Protein AF-A0A9W6NFJ5-F1 (afdb_monomer_lite)

Secondary structure (DSSP, 8-state):
----------------GGGGGGS-----TT------------------HHHHHHHHHHHHHHHH-SS-S-HHHHH-HHHHHHHHHHHHHHHHHHHHHH-HHHHHHHHHHHB---TTSHHHHHHHHHHHH-TTGGG--HHHHHHHHHHHHTTSB--HHHHHHHHHHHHT-

Radius of gyration: 20.84 Å; chains: 1; bounding box: 53×59×62 Å

Organism: NCBI:txid1806536

Sequence (169 aa):
MTHVVEPGAAIDRGKNLNELIHRGTMKDGRHADFRVKKMTAKTFIVSDMRELMVMQRVFREAKFCTVPDDDEISDSDIVAALFSRLMNALIEVEVEVMGESARADWQAWLTMDDPMRSEWSAVRLRAQRKKTWPVMSDMERNEYVRLLFAPFIMSQKEIDQFVGEVNGE

Structure (mmCIF, N/CA/C/O backbone):
data_AF-A0A9W6NFJ5-F1
#
_entry.id   AF-A0A9W6NFJ5-F1
#
loop_
_atom_site.group_PDB
_atom_site.id
_atom_site.type_symbol
_atom_site.label_atom_id
_atom_site.label_alt_id
_atom_site.label_comp_id
_atom_site.label_asym_id
_atom_site.label_entity_id
_atom_site.label_seq_id
_atom_site.pdbx_PDB_ins_code
_atom_site.Cartn_x
_atom_site.Cartn_y
_atom_site.Cartn_z
_atom_site.occupancy
_atom_site.B_iso_or_equiv
_atom_site.auth_seq_id
_atom_site.auth_comp_id
_atom_site.auth_asym_id
_atom_site.auth_atom_id
_atom_site.pdbx_PDB_model_num
ATOM 1 N N . MET A 1 1 ? -34.486 31.538 -41.194 1.00 42.44 1 MET A N 1
ATOM 2 C CA . MET A 1 1 ? -34.328 30.096 -41.463 1.00 42.44 1 MET A CA 1
ATOM 3 C C . MET A 1 1 ? -33.958 29.426 -40.159 1.00 42.44 1 MET A C 1
ATOM 5 O O . MET A 1 1 ? -32.827 29.518 -39.708 1.00 42.44 1 MET A O 1
ATOM 9 N N . THR A 1 2 ? -34.975 28.891 -39.505 1.00 30.94 2 THR A N 1
ATOM 10 C CA . THR A 1 2 ? -34.930 28.155 -38.246 1.00 30.94 2 THR A CA 1
ATOM 11 C C . THR A 1 2 ? -34.639 26.694 -38.567 1.00 30.94 2 THR A C 1
ATOM 13 O O . THR A 1 2 ? -35.408 26.078 -39.299 1.00 30.94 2 THR A O 1
ATOM 16 N N . HIS A 1 3 ? -33.566 26.139 -38.010 1.00 33.44 3 HIS A N 1
ATOM 17 C CA . HIS A 1 3 ? -33.431 24.695 -37.853 1.00 33.44 3 HIS A CA 1
ATOM 18 C C . HIS A 1 3 ? -33.377 24.375 -36.363 1.00 33.44 3 HIS A C 1
ATOM 20 O O . HIS A 1 3 ? -32.426 24.706 -35.663 1.00 33.44 3 HIS A O 1
ATOM 26 N N . VAL A 1 4 ? -34.470 23.767 -35.916 1.00 35.12 4 VAL A N 1
ATOM 27 C CA . VAL A 1 4 ? -34.611 23.009 -34.678 1.00 35.12 4 VAL A CA 1
ATOM 28 C C . VAL A 1 4 ? -34.227 21.568 -35.011 1.00 35.12 4 VAL A C 1
ATOM 30 O O . VAL A 1 4 ? -34.789 21.021 -35.959 1.00 35.12 4 VAL A O 1
ATOM 33 N N . VAL A 1 5 ? -33.315 20.964 -34.244 1.00 35.69 5 VAL A N 1
ATOM 34 C CA . VAL A 1 5 ? -33.245 19.509 -34.014 1.00 35.69 5 VAL A CA 1
ATOM 35 C C . VAL A 1 5 ? -32.830 19.279 -32.554 1.00 35.69 5 VAL A C 1
ATOM 37 O O . VAL A 1 5 ? -31.976 19.981 -32.019 1.00 35.69 5 VAL A O 1
ATOM 40 N N . GLU A 1 6 ? -33.532 18.338 -31.933 1.00 33.03 6 GLU A N 1
ATOM 41 C CA . GLU A 1 6 ? -33.663 18.001 -30.512 1.00 33.03 6 GLU A CA 1
ATOM 42 C C . GLU A 1 6 ? -32.461 17.283 -29.848 1.00 33.03 6 GLU A C 1
ATOM 44 O O . GLU A 1 6 ? -31.549 16.829 -30.541 1.00 33.03 6 GLU A O 1
ATOM 49 N N . PRO A 1 7 ? -32.462 17.154 -28.497 1.00 40.22 7 PRO A N 1
ATOM 50 C CA . PRO A 1 7 ? -31.389 16.551 -27.711 1.00 40.22 7 PRO A CA 1
ATOM 51 C C . PRO A 1 7 ? -31.578 15.036 -27.522 1.00 40.22 7 PRO A C 1
ATOM 53 O O . PRO A 1 7 ? -32.677 14.565 -27.239 1.00 40.22 7 PRO A O 1
ATOM 56 N N . GLY A 1 8 ? -30.488 14.266 -27.567 1.00 27.38 8 GLY A N 1
ATOM 57 C CA . GLY A 1 8 ? -30.529 12.860 -27.166 1.00 27.38 8 GLY A CA 1
ATOM 58 C C . GLY A 1 8 ? -29.205 12.121 -27.327 1.00 27.38 8 GLY A C 1
ATOM 59 O O . GLY A 1 8 ? -28.805 11.822 -28.443 1.00 27.38 8 GLY A O 1
ATOM 60 N N . ALA A 1 9 ? -28.555 11.800 -26.207 1.00 28.98 9 ALA A N 1
ATOM 61 C CA . ALA A 1 9 ? -28.104 10.443 -25.877 1.00 28.98 9 ALA A CA 1
ATOM 62 C C . ALA A 1 9 ? -27.419 10.457 -24.502 1.00 28.98 9 ALA A C 1
ATOM 64 O O . ALA A 1 9 ? -26.364 11.054 -24.298 1.00 28.98 9 ALA A O 1
ATOM 65 N N . ALA A 1 10 ? -28.073 9.802 -23.550 1.00 30.34 10 ALA A N 1
ATOM 66 C CA . ALA A 1 10 ? -27.570 9.512 -22.224 1.00 30.34 10 ALA A CA 1
ATOM 67 C C . ALA A 1 10 ? -26.609 8.306 -22.254 1.00 30.34 10 ALA A C 1
ATOM 69 O O . ALA A 1 10 ? -26.849 7.359 -22.990 1.00 30.34 10 ALA A O 1
ATOM 70 N N . ILE A 1 11 ? -25.589 8.366 -21.390 1.00 33.84 11 ILE A N 1
ATOM 71 C CA . ILE A 1 11 ? -24.985 7.281 -20.592 1.00 33.84 11 ILE A CA 1
ATOM 72 C C . ILE A 1 11 ? -24.639 5.967 -21.321 1.00 33.84 11 ILE A C 1
ATOM 74 O O . ILE A 1 11 ? -25.519 5.159 -21.591 1.00 33.84 11 ILE A O 1
ATOM 78 N N . ASP A 1 12 ? -23.341 5.649 -21.386 1.00 33.94 12 ASP A N 1
ATOM 79 C CA . ASP A 1 12 ? -22.886 4.256 -21.281 1.00 33.94 12 ASP A CA 1
ATOM 80 C C . ASP A 1 12 ? -21.984 4.089 -20.045 1.00 33.94 12 ASP A C 1
ATOM 82 O O . ASP A 1 12 ? -20.787 4.382 -20.036 1.00 33.94 12 ASP A O 1
ATOM 86 N N . ARG A 1 13 ? -22.631 3.697 -18.941 1.00 44.31 13 ARG A N 1
ATOM 87 C CA . ARG A 1 13 ? -22.005 3.076 -17.775 1.00 44.31 13 ARG A CA 1
ATOM 88 C C . ARG A 1 13 ? -22.001 1.581 -18.055 1.00 44.31 13 ARG A C 1
ATOM 90 O O . ARG A 1 13 ? -23.065 0.971 -18.017 1.00 44.31 13 ARG A O 1
ATOM 97 N N . GLY A 1 14 ? -20.826 0.977 -18.181 1.00 32.81 14 GLY A N 1
ATOM 98 C CA . GLY A 1 14 ? -20.752 -0.477 -18.097 1.00 32.81 14 GLY A CA 1
ATOM 99 C C . GLY A 1 14 ? -19.569 -1.105 -18.800 1.00 32.81 14 GLY A C 1
ATOM 100 O O . GLY A 1 14 ? -19.766 -1.940 -19.674 1.00 32.81 14 GLY A O 1
ATOM 101 N N . LYS A 1 15 ? -18.338 -0.823 -18.358 1.00 36.19 15 LYS A N 1
ATOM 102 C CA . LYS A 1 15 ? -17.301 -1.846 -18.535 1.00 36.19 15 LYS A CA 1
ATOM 103 C C . LYS A 1 15 ? -17.647 -2.997 -17.597 1.00 36.19 15 LYS A C 1
ATOM 105 O O . LYS A 1 15 ? -17.546 -2.889 -16.377 1.00 36.19 15 LYS A O 1
ATOM 110 N N . ASN A 1 16 ? -18.186 -4.049 -18.198 1.00 39.22 16 ASN A N 1
ATOM 111 C CA . ASN A 1 16 ? -18.594 -5.275 -17.542 1.00 39.22 16 ASN A CA 1
ATOM 112 C C . ASN A 1 16 ? -17.362 -5.934 -16.904 1.00 39.22 16 ASN A C 1
ATOM 114 O O . ASN A 1 16 ? -16.374 -6.204 -17.585 1.00 39.22 16 ASN A O 1
ATOM 118 N N . LEU A 1 17 ? -17.440 -6.214 -15.601 1.00 38.72 17 LEU A N 1
ATOM 119 C CA . LEU A 1 17 ? -16.397 -6.870 -14.801 1.00 38.72 17 LEU A CA 1
ATOM 120 C C . LEU A 1 17 ? -15.930 -8.212 -15.411 1.00 38.72 17 LEU A C 1
ATOM 122 O O . LEU A 1 17 ? -14.827 -8.670 -15.133 1.00 38.72 17 LEU A O 1
ATOM 126 N N . ASN A 1 18 ? -16.745 -8.820 -16.280 1.00 35.97 18 ASN A N 1
ATOM 127 C CA . ASN A 1 18 ? -16.423 -10.067 -16.972 1.00 35.97 18 ASN A CA 1
ATOM 128 C C . ASN A 1 18 ? -15.312 -9.937 -18.029 1.00 35.97 18 ASN A C 1
ATOM 130 O O . ASN A 1 18 ? -14.654 -10.934 -18.319 1.00 35.97 18 ASN A O 1
ATOM 134 N N . GLU A 1 19 ? -15.063 -8.749 -18.589 1.00 39.12 19 GLU A N 1
ATOM 135 C CA . GLU A 1 19 ? -14.015 -8.574 -19.610 1.00 39.12 19 GLU A CA 1
ATOM 136 C C . GLU A 1 19 ? -12.607 -8.433 -19.008 1.00 39.12 19 GLU A C 1
ATOM 138 O O . GLU A 1 19 ? -11.619 -8.716 -19.685 1.00 39.12 19 GLU A O 1
ATOM 143 N N . LEU A 1 20 ? -12.493 -8.083 -17.719 1.00 39.62 20 LEU A N 1
ATOM 144 C CA . LEU A 1 20 ? -11.196 -7.962 -17.040 1.00 39.62 20 LEU A CA 1
ATOM 145 C C . LEU A 1 20 ? -10.578 -9.318 -16.651 1.00 39.62 20 LEU A C 1
ATOM 147 O O . LEU A 1 20 ? -9.375 -9.405 -16.423 1.00 39.62 20 LEU A O 1
ATOM 151 N N . ILE A 1 21 ? -11.373 -10.392 -16.608 1.00 43.34 21 ILE A N 1
ATOM 152 C CA . ILE A 1 21 ? -10.956 -11.704 -16.077 1.00 43.34 21 ILE A CA 1
ATOM 153 C C . ILE A 1 21 ? -10.124 -12.519 -17.097 1.00 43.34 21 ILE A C 1
ATOM 155 O O . ILE A 1 21 ? -9.554 -13.552 -16.760 1.00 43.34 21 ILE A O 1
ATOM 159 N N . HIS A 1 22 ? -9.983 -12.071 -18.350 1.00 41.06 22 HIS A N 1
ATOM 160 C CA . HIS A 1 22 ? -9.363 -12.866 -19.427 1.00 41.06 22 HIS A CA 1
ATOM 161 C C . HIS A 1 22 ? -7.872 -12.593 -19.721 1.00 41.06 22 HIS A C 1
ATOM 163 O O . HIS A 1 22 ? -7.384 -12.968 -20.787 1.00 41.06 22 HIS A O 1
ATOM 169 N N . ARG A 1 23 ? -7.100 -11.997 -18.799 1.00 40.88 23 ARG A N 1
ATOM 170 C CA . ARG A 1 23 ? -5.651 -11.752 -19.006 1.00 40.88 23 ARG A CA 1
ATOM 171 C C . ARG A 1 23 ? -4.704 -12.412 -17.995 1.00 40.88 23 ARG A C 1
ATOM 173 O O . ARG A 1 23 ? -3.632 -11.889 -17.719 1.00 40.88 23 ARG A O 1
ATOM 180 N N . GLY A 1 24 ? -5.041 -13.615 -17.537 1.00 35.59 24 GLY A N 1
ATOM 181 C CA . GLY A 1 24 ? -4.108 -14.496 -16.830 1.00 35.59 24 GLY A CA 1
ATOM 182 C C . GLY A 1 24 ? -4.396 -15.957 -17.154 1.00 35.59 24 GLY A C 1
ATOM 183 O O . GLY A 1 24 ? -5.296 -16.562 -16.581 1.00 35.59 24 GLY A O 1
ATOM 184 N N . THR A 1 25 ? -3.680 -16.537 -18.117 1.00 39.59 25 THR A N 1
ATOM 185 C CA . THR A 1 25 ? -3.787 -17.967 -18.432 1.00 39.59 25 THR A CA 1
ATOM 186 C C . THR A 1 25 ? -3.185 -18.795 -17.296 1.00 39.59 25 THR A C 1
ATOM 188 O O . THR A 1 25 ? -1.965 -18.942 -17.220 1.00 39.59 25 THR A O 1
ATOM 191 N N . MET A 1 26 ? -4.052 -19.342 -16.441 1.00 48.34 26 MET A N 1
ATOM 192 C CA . MET A 1 26 ? -3.732 -20.342 -15.421 1.00 48.34 26 MET A CA 1
ATOM 193 C C . MET A 1 26 ? -3.109 -21.599 -16.052 1.00 48.34 26 MET A C 1
ATOM 195 O O . MET A 1 26 ? -3.670 -22.187 -16.977 1.00 48.34 26 MET A O 1
ATOM 199 N N . LYS A 1 27 ? -1.970 -22.046 -15.513 1.00 44.44 27 LYS A N 1
ATOM 200 C CA . LYS A 1 27 ? -1.392 -23.382 -15.744 1.00 44.44 27 LYS A CA 1
ATOM 201 C C . LYS A 1 27 ? -1.280 -24.157 -14.424 1.00 44.44 27 LYS A C 1
ATOM 203 O O . LYS A 1 27 ? -0.227 -24.701 -14.116 1.00 44.44 27 LYS A O 1
ATOM 208 N N . ASP A 1 28 ? -2.364 -24.229 -13.655 1.00 44.44 28 ASP A N 1
ATOM 209 C CA . ASP A 1 28 ? -2.500 -25.228 -12.587 1.00 44.44 28 ASP A CA 1
ATOM 210 C C . ASP A 1 28 ? -3.663 -26.172 -12.931 1.00 44.44 28 ASP A C 1
ATOM 212 O O . ASP A 1 28 ? -4.813 -25.756 -13.083 1.00 44.44 28 ASP A O 1
ATOM 216 N N . GLY A 1 29 ? -3.349 -27.464 -13.070 1.00 43.56 29 GLY A N 1
ATOM 217 C CA . GLY A 1 29 ? -4.296 -28.538 -13.381 1.00 43.56 29 GLY A CA 1
ATOM 218 C C . GLY A 1 29 ? -5.276 -28.874 -12.250 1.00 43.56 29 GLY A C 1
ATOM 219 O O . GLY A 1 29 ? -6.059 -29.810 -12.391 1.00 43.56 29 GLY A O 1
ATOM 220 N N . ARG A 1 30 ? -5.255 -28.132 -11.135 1.00 49.06 30 ARG A N 1
ATOM 221 C CA . ARG A 1 30 ? -6.218 -28.266 -10.029 1.00 49.06 30 ARG A CA 1
ATOM 222 C C . ARG A 1 30 ? -7.479 -27.407 -10.179 1.00 49.06 30 ARG A C 1
ATOM 224 O O . ARG A 1 30 ? -8.419 -27.596 -9.409 1.00 49.06 30 ARG A O 1
ATOM 231 N N . HIS A 1 31 ? -7.564 -26.532 -11.183 1.00 48.31 31 HIS A N 1
ATOM 232 C CA . HIS A 1 31 ? -8.777 -25.754 -11.467 1.00 48.31 31 HIS A CA 1
ATOM 233 C C . HIS A 1 31 ? -9.643 -26.419 -12.544 1.00 48.31 31 HIS A C 1
ATOM 235 O O . HIS A 1 31 ? -9.725 -25.978 -13.688 1.00 48.31 31 HIS A O 1
ATOM 241 N N . ALA A 1 32 ? -10.303 -27.510 -12.155 1.00 43.41 32 ALA A N 1
ATOM 242 C CA . ALA A 1 32 ? -11.360 -28.124 -12.948 1.00 43.41 32 ALA A CA 1
ATOM 243 C C . ALA A 1 32 ? -12.599 -27.206 -13.028 1.00 43.41 32 ALA A C 1
ATOM 245 O O . ALA A 1 32 ? -13.106 -26.746 -12.008 1.00 43.41 32 ALA A O 1
ATOM 246 N N . ASP A 1 33 ? -13.081 -26.992 -14.256 1.00 44.34 33 ASP A N 1
ATOM 247 C CA . ASP A 1 33 ? -14.434 -26.555 -14.637 1.00 44.34 33 ASP A CA 1
ATOM 248 C C . ASP A 1 33 ? -15.017 -25.370 -13.831 1.00 44.34 33 ASP A C 1
ATOM 250 O O . ASP A 1 33 ? -15.976 -25.509 -13.066 1.00 44.34 33 ASP A O 1
ATOM 254 N N . PHE A 1 34 ? -14.488 -24.159 -14.052 1.00 49.44 34 PHE A N 1
ATOM 255 C CA . PHE A 1 34 ? -15.183 -22.917 -13.688 1.00 49.44 34 PHE A CA 1
ATOM 256 C C . PHE A 1 34 ? -16.380 -22.692 -14.631 1.00 49.44 34 PHE A C 1
ATOM 258 O O . PHE A 1 34 ? -16.439 -21.739 -15.408 1.00 49.44 34 PHE A O 1
ATOM 265 N N . ARG A 1 35 ? -17.408 -23.543 -14.527 1.00 54.94 35 ARG A N 1
ATOM 266 C CA . ARG A 1 35 ? -18.772 -23.086 -14.810 1.00 54.94 35 ARG A CA 1
ATOM 267 C C . ARG A 1 35 ? -18.982 -21.873 -13.921 1.00 54.94 35 ARG A C 1
ATOM 269 O O . ARG A 1 35 ? -18.813 -21.991 -12.707 1.00 54.94 35 ARG A O 1
ATOM 276 N N . VAL A 1 36 ? -19.318 -20.723 -14.505 1.00 56.47 36 VAL A N 1
ATOM 277 C CA . VAL A 1 36 ? -19.651 -19.495 -13.770 1.00 56.47 36 VAL A CA 1
ATOM 278 C C . VAL A 1 36 ? -20.856 -19.799 -12.881 1.00 56.47 36 VAL A C 1
ATOM 280 O O . VAL A 1 36 ? -22.018 -19.673 -13.265 1.00 56.47 36 VAL A O 1
ATOM 283 N N . LYS A 1 37 ? -20.574 -20.314 -11.688 1.00 60.19 37 LYS A N 1
ATOM 284 C CA . LYS A 1 37 ? -21.557 -20.626 -10.668 1.00 60.19 37 LYS A CA 1
ATOM 285 C C . LYS A 1 37 ? -22.098 -19.275 -10.233 1.00 60.19 37 LYS A C 1
ATOM 287 O O . LYS A 1 37 ? -21.317 -18.393 -9.883 1.00 60.19 37 LYS A O 1
ATOM 292 N N . LYS A 1 38 ? -23.420 -19.094 -10.286 1.00 64.69 38 LYS A N 1
ATOM 293 C CA . LYS A 1 38 ? -24.079 -17.882 -9.786 1.00 64.69 38 LYS A CA 1
ATOM 294 C C . LYS A 1 38 ? -23.551 -17.607 -8.376 1.00 64.69 38 LYS A C 1
ATOM 296 O O . LYS A 1 38 ? -23.814 -18.389 -7.461 1.00 64.69 38 LYS A O 1
ATOM 301 N N . MET A 1 39 ? -22.763 -16.544 -8.230 1.00 72.62 39 MET A N 1
ATOM 302 C CA . MET A 1 39 ? -22.174 -16.164 -6.952 1.00 72.62 39 MET A CA 1
ATOM 303 C C . MET A 1 39 ? -23.319 -15.816 -6.006 1.00 72.62 39 MET A C 1
ATOM 305 O O . MET A 1 39 ? -24.034 -14.836 -6.199 1.00 72.62 39 MET A O 1
ATOM 309 N N . THR A 1 40 ? -23.545 -16.657 -5.002 1.00 77.19 40 THR A N 1
ATOM 310 C CA . THR A 1 40 ? -24.399 -16.289 -3.873 1.00 77.19 40 THR A CA 1
ATOM 311 C C . THR A 1 40 ? -23.615 -15.321 -3.007 1.00 77.19 40 THR A C 1
ATOM 313 O O . THR A 1 40 ? -22.444 -15.596 -2.739 1.00 77.19 40 THR A O 1
ATOM 316 N N . ALA A 1 41 ? -24.246 -14.251 -2.527 1.00 80.00 41 ALA A N 1
ATOM 317 C CA . ALA A 1 41 ? -23.627 -13.391 -1.527 1.00 80.00 41 ALA A CA 1
ATOM 318 C C . ALA A 1 41 ? -23.144 -14.248 -0.343 1.00 80.00 41 ALA A C 1
ATOM 320 O O . ALA A 1 41 ? -23.900 -15.055 0.206 1.00 80.00 41 ALA A O 1
ATOM 321 N N . LYS A 1 42 ? -21.859 -14.122 -0.011 1.00 86.31 42 LYS A N 1
ATOM 322 C CA . LYS A 1 42 ? -21.239 -14.719 1.171 1.00 86.31 42 LYS A CA 1
ATOM 323 C C . LYS A 1 42 ? -20.730 -13.582 2.040 1.00 86.31 42 LYS A C 1
ATOM 325 O O . LYS A 1 42 ? -20.181 -12.617 1.514 1.00 86.31 42 LYS A O 1
ATOM 330 N N . THR A 1 43 ? -20.910 -13.719 3.346 1.00 88.69 43 THR A N 1
ATOM 331 C CA . THR A 1 43 ? -20.488 -12.715 4.320 1.00 88.69 43 THR A CA 1
ATOM 332 C C . THR A 1 43 ? -19.356 -13.288 5.157 1.00 88.69 43 THR A C 1
ATOM 334 O O . THR A 1 43 ? -19.458 -14.408 5.653 1.00 88.69 43 THR A O 1
ATOM 337 N N . PHE A 1 44 ? -18.292 -12.509 5.304 1.00 89.25 44 PHE A N 1
ATOM 338 C CA . PHE A 1 44 ? -17.212 -12.739 6.254 1.00 89.25 44 PHE A CA 1
ATOM 339 C C . PHE A 1 44 ? -17.234 -11.572 7.244 1.00 89.25 44 PHE A C 1
ATOM 341 O O . PHE A 1 44 ? -17.254 -10.421 6.809 1.00 89.25 44 PHE A O 1
ATOM 348 N N . ILE A 1 45 ? -17.322 -11.866 8.542 1.00 91.75 45 ILE A N 1
ATOM 349 C CA . ILE A 1 45 ? -17.493 -10.866 9.603 1.00 91.75 45 ILE A CA 1
ATOM 350 C C . ILE A 1 45 ? -16.321 -10.989 10.569 1.00 91.75 45 ILE A C 1
ATOM 352 O O . ILE A 1 45 ? -16.037 -12.084 11.046 1.00 91.75 45 ILE A O 1
ATOM 356 N N . VAL A 1 46 ? -15.693 -9.853 10.860 1.00 92.25 46 VAL A N 1
ATOM 357 C CA . VAL A 1 46 ? -14.646 -9.690 11.871 1.00 92.25 46 VAL A CA 1
ATOM 358 C C . VAL A 1 46 ? -15.133 -8.617 12.831 1.00 92.25 46 VAL A C 1
ATOM 360 O O . VAL A 1 46 ? -15.454 -7.514 12.395 1.00 92.25 46 VAL A O 1
ATOM 363 N N . SER A 1 47 ? -15.245 -8.950 14.115 1.00 90.81 47 SER A N 1
ATO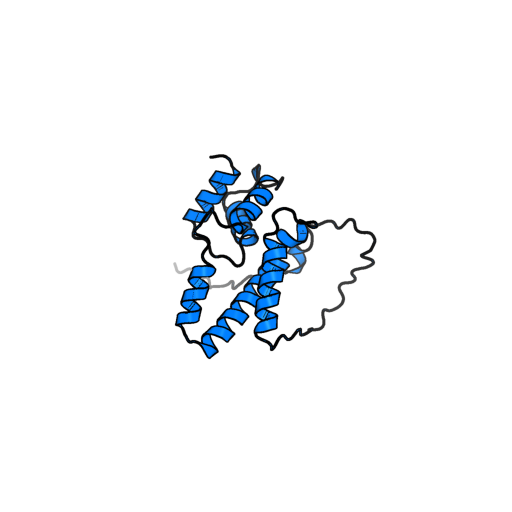M 364 C CA . SER A 1 47 ? -15.792 -8.049 15.141 1.00 90.81 47 SER A CA 1
ATOM 365 C C . SER A 1 47 ? -14.792 -7.681 16.237 1.00 90.81 47 SER A C 1
ATOM 367 O O . SER A 1 47 ? -15.109 -6.859 17.090 1.00 90.81 47 SER A O 1
ATOM 369 N N . ASP A 1 48 ? -13.608 -8.297 16.254 1.00 93.44 48 ASP A N 1
ATOM 370 C CA . ASP A 1 48 ? -12.557 -8.005 17.230 1.00 93.44 48 ASP A CA 1
ATOM 371 C C . ASP A 1 48 ? -11.495 -7.092 16.602 1.00 93.44 48 ASP A C 1
ATOM 373 O O . ASP A 1 48 ? -10.891 -7.419 15.578 1.00 93.44 48 ASP A O 1
ATOM 377 N N . MET A 1 49 ? -11.220 -5.958 17.248 1.00 93.00 49 MET A N 1
ATOM 378 C CA . MET A 1 49 ? -10.181 -5.017 16.822 1.00 93.00 49 MET A CA 1
ATOM 379 C C . MET A 1 49 ? -8.797 -5.679 16.720 1.00 93.00 49 MET A C 1
ATOM 381 O O . MET A 1 49 ? -8.004 -5.372 15.832 1.00 93.00 49 MET A O 1
ATOM 385 N N . ARG A 1 50 ? -8.497 -6.643 17.594 1.00 94.62 50 ARG A N 1
ATOM 386 C CA . ARG A 1 50 ? -7.230 -7.385 17.561 1.00 94.62 50 ARG A CA 1
ATOM 387 C C . ARG A 1 50 ? -7.122 -8.247 16.309 1.00 94.62 50 ARG A C 1
ATOM 389 O O . ARG A 1 50 ? -6.028 -8.369 15.765 1.00 94.62 50 ARG A O 1
ATOM 396 N N . GLU A 1 51 ? -8.233 -8.810 15.833 1.00 96.31 51 GLU A N 1
ATOM 397 C CA . GLU A 1 51 ? -8.258 -9.553 14.571 1.00 96.31 51 GLU A CA 1
ATOM 398 C C . GLU A 1 51 ? -7.989 -8.617 13.390 1.00 96.31 51 GLU A C 1
ATOM 400 O O . GLU A 1 51 ? -7.156 -8.949 12.549 1.00 96.31 51 GLU A O 1
ATOM 405 N N . LEU A 1 52 ? -8.581 -7.414 13.371 1.00 95.69 52 LEU A N 1
ATOM 406 C CA . LEU A 1 52 ? -8.289 -6.403 12.344 1.00 95.69 52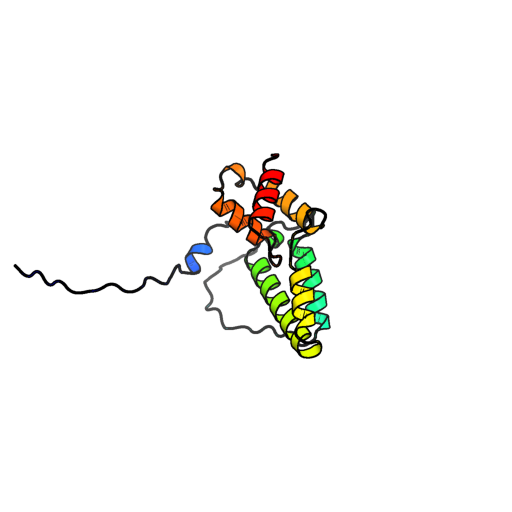 LEU A CA 1
ATOM 407 C C . LEU A 1 52 ? -6.801 -6.016 12.329 1.00 95.69 52 LEU A C 1
ATOM 409 O O . LEU A 1 52 ? -6.178 -6.001 11.266 1.00 95.69 52 LEU A O 1
ATOM 413 N N . MET A 1 53 ? -6.204 -5.787 13.502 1.00 96.06 53 MET A N 1
ATOM 414 C CA . MET A 1 53 ? -4.774 -5.477 13.636 1.00 96.06 53 MET A CA 1
ATOM 415 C C . MET A 1 53 ? -3.875 -6.630 13.169 1.00 96.06 53 MET A C 1
A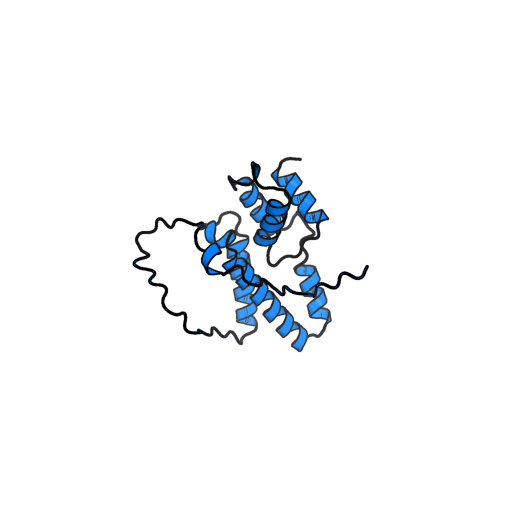TOM 417 O O . MET A 1 53 ? -2.856 -6.410 12.514 1.00 96.06 53 MET A O 1
ATOM 421 N N . VAL A 1 54 ? -4.233 -7.880 13.476 1.00 97.69 54 VAL A N 1
ATOM 422 C CA . VAL A 1 54 ? -3.489 -9.051 12.984 1.00 97.69 54 VAL A CA 1
ATOM 423 C C . VAL A 1 54 ? -3.627 -9.176 11.469 1.00 97.69 54 VAL A C 1
ATOM 425 O O . VAL A 1 54 ? -2.626 -9.385 10.783 1.00 97.69 54 VAL A O 1
ATOM 428 N N . MET A 1 55 ? -4.831 -8.993 10.928 1.00 97.69 55 MET A N 1
ATOM 429 C CA . MET A 1 55 ? -5.059 -9.012 9.486 1.00 97.69 55 MET A CA 1
ATOM 430 C C . MET A 1 55 ? -4.253 -7.921 8.778 1.00 97.69 55 MET A C 1
ATOM 432 O O . MET A 1 55 ? -3.692 -8.189 7.720 1.00 97.69 55 MET A O 1
ATOM 436 N N . GLN A 1 56 ? -4.116 -6.731 9.370 1.00 97.56 56 GLN A N 1
ATOM 437 C CA . GLN A 1 56 ? -3.318 -5.641 8.801 1.00 97.56 56 GLN A CA 1
ATOM 438 C C . GLN A 1 56 ? -1.867 -6.086 8.594 1.00 97.56 56 GLN A C 1
ATOM 440 O O . GLN A 1 56 ? -1.292 -5.853 7.529 1.00 97.56 56 GLN A O 1
ATOM 445 N N . ARG A 1 57 ? -1.300 -6.808 9.566 1.00 97.56 57 ARG A N 1
ATOM 446 C CA . ARG A 1 57 ? 0.056 -7.365 9.472 1.00 97.56 57 ARG A CA 1
ATOM 447 C C . ARG A 1 57 ? 0.151 -8.453 8.408 1.00 97.56 57 ARG A C 1
ATOM 449 O O . ARG A 1 57 ? 1.121 -8.465 7.658 1.00 97.56 57 ARG A O 1
ATOM 456 N N . VAL A 1 58 ? -0.853 -9.327 8.319 1.00 97.19 58 VAL A N 1
ATOM 457 C CA . VAL A 1 58 ? -0.916 -10.389 7.300 1.00 97.19 58 VAL A CA 1
ATOM 458 C C . VAL A 1 58 ? -0.961 -9.796 5.893 1.00 97.19 58 VAL A C 1
ATOM 460 O O . VAL A 1 58 ? -0.191 -10.214 5.035 1.00 97.19 58 VAL A O 1
ATOM 463 N N . PHE A 1 59 ? -1.810 -8.796 5.650 1.00 97.75 59 PHE A N 1
ATOM 464 C CA . PHE A 1 59 ? -1.876 -8.140 4.345 1.00 97.75 59 PHE A CA 1
ATOM 465 C C . PHE A 1 59 ? -0.599 -7.375 4.018 1.00 97.75 59 PHE A C 1
ATOM 467 O O . PHE A 1 59 ? -0.134 -7.439 2.881 1.00 97.75 59 PHE A O 1
ATOM 474 N N . ARG A 1 60 ? -0.011 -6.683 5.002 1.00 96.94 60 ARG A N 1
ATOM 475 C CA . ARG A 1 60 ? 1.267 -5.993 4.816 1.00 96.94 60 ARG A CA 1
ATOM 476 C C . ARG A 1 60 ? 2.367 -6.977 4.420 1.00 96.94 60 ARG A C 1
ATOM 478 O O . ARG A 1 60 ? 3.081 -6.699 3.465 1.00 96.94 60 ARG A O 1
ATOM 485 N N . GLU A 1 61 ? 2.459 -8.126 5.085 1.00 96.81 61 GLU A N 1
ATOM 486 C CA . GLU A 1 61 ? 3.419 -9.174 4.722 1.00 96.81 61 GLU A CA 1
ATOM 487 C C . GLU A 1 61 ? 3.146 -9.717 3.313 1.00 96.81 61 GLU A C 1
ATOM 489 O O . GLU A 1 61 ? 4.033 -9.716 2.468 1.00 96.81 61 GLU A O 1
ATOM 494 N N . ALA A 1 62 ? 1.898 -10.079 3.006 1.00 95.75 62 ALA A N 1
ATOM 495 C CA . ALA A 1 62 ? 1.522 -10.621 1.699 1.00 95.75 62 ALA A CA 1
ATOM 496 C C . ALA A 1 62 ? 1.838 -9.667 0.526 1.00 95.75 62 ALA A C 1
ATOM 498 O O . ALA A 1 62 ? 2.206 -10.102 -0.565 1.00 95.75 62 ALA A O 1
ATOM 499 N N . LYS A 1 63 ? 1.705 -8.355 0.743 1.00 95.44 63 LYS A N 1
ATOM 500 C CA . LYS A 1 63 ? 1.952 -7.311 -0.265 1.00 95.44 63 LYS A CA 1
ATOM 501 C C . LYS A 1 63 ? 3.416 -6.895 -0.379 1.00 95.44 63 LYS A C 1
ATOM 503 O O . LYS A 1 63 ? 3.927 -6.674 -1.482 1.00 95.44 63 LYS A O 1
ATOM 508 N N . PHE A 1 64 ? 4.078 -6.750 0.762 1.00 96.62 64 PHE A N 1
ATOM 509 C CA . PHE A 1 64 ? 5.369 -6.073 0.868 1.00 96.62 64 PHE A CA 1
ATOM 510 C C . PHE A 1 64 ? 6.507 -6.999 1.300 1.00 96.62 64 PHE A C 1
ATOM 512 O O . PHE A 1 64 ? 7.593 -6.517 1.616 1.00 96.62 64 PHE A O 1
ATOM 519 N N . CYS A 1 65 ? 6.303 -8.318 1.256 1.00 94.56 65 CYS A N 1
ATOM 520 C CA . CYS A 1 65 ? 7.406 -9.266 1.323 1.00 94.56 65 CYS A CA 1
ATOM 521 C C . CYS A 1 65 ? 8.377 -8.999 0.161 1.00 94.56 65 CYS A C 1
ATOM 523 O O . CYS A 1 65 ? 7.972 -8.907 -1.002 1.00 94.56 65 CYS A O 1
ATOM 525 N N . THR A 1 66 ? 9.663 -8.844 0.474 1.00 90.81 66 THR A N 1
ATOM 526 C CA . THR A 1 66 ? 10.725 -8.600 -0.516 1.00 90.81 66 THR A CA 1
ATOM 527 C C . THR A 1 66 ? 11.089 -9.858 -1.302 1.00 90.81 66 THR A C 1
ATOM 529 O O . THR A 1 66 ? 11.627 -9.765 -2.407 1.00 90.81 66 THR A O 1
ATOM 532 N N . VAL A 1 67 ? 10.791 -11.030 -0.737 1.00 89.00 67 VAL A N 1
ATOM 533 C CA . VAL A 1 67 ? 11.028 -12.347 -1.331 1.00 89.00 67 VAL A CA 1
ATOM 534 C C . VAL A 1 67 ? 9.745 -13.173 -1.189 1.00 89.00 67 VAL A C 1
ATOM 536 O O . VAL A 1 67 ? 9.694 -14.078 -0.360 1.00 89.00 67 VAL A O 1
ATOM 539 N N . PRO A 1 68 ? 8.674 -12.827 -1.927 1.00 87.88 68 PRO A N 1
ATOM 540 C CA . PRO A 1 68 ? 7.436 -13.584 -1.859 1.00 87.88 68 PRO A CA 1
ATOM 541 C C . PRO A 1 68 ? 7.627 -14.957 -2.513 1.00 87.88 68 PRO A C 1
ATOM 543 O O . PRO A 1 68 ? 8.273 -15.076 -3.556 1.00 87.88 68 PRO A O 1
ATOM 546 N N . ASP A 1 69 ? 7.019 -15.984 -1.926 1.00 89.62 69 ASP A N 1
ATOM 547 C CA . ASP A 1 69 ? 6.912 -17.300 -2.568 1.00 89.62 69 ASP A CA 1
ATOM 548 C C . ASP A 1 69 ? 5.937 -17.270 -3.760 1.00 89.62 69 ASP A C 1
ATOM 550 O O . ASP A 1 69 ? 6.049 -1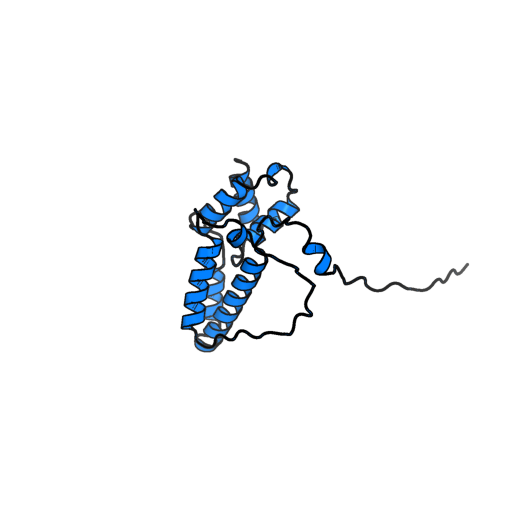8.076 -4.683 1.00 89.62 69 ASP A O 1
ATOM 554 N N . ASP A 1 70 ? 4.990 -16.325 -3.741 1.00 89.19 70 ASP A N 1
ATOM 555 C CA . ASP A 1 70 ? 3.973 -16.118 -4.769 1.00 89.19 70 ASP A CA 1
ATOM 556 C C . ASP A 1 70 ? 3.861 -14.625 -5.126 1.00 89.19 70 ASP A C 1
ATOM 558 O O . ASP A 1 70 ? 3.234 -13.832 -4.416 1.00 89.19 70 ASP A O 1
ATOM 562 N N . ASP A 1 71 ? 4.486 -14.239 -6.243 1.00 88.56 71 ASP A N 1
ATOM 563 C CA . ASP A 1 71 ? 4.434 -12.873 -6.774 1.00 88.56 71 ASP A CA 1
ATOM 564 C C . ASP A 1 71 ? 3.005 -12.449 -7.168 1.00 88.56 71 ASP A C 1
ATOM 566 O O . ASP A 1 71 ? 2.704 -11.253 -7.141 1.00 88.56 71 ASP A O 1
ATOM 570 N N . GLU A 1 72 ? 2.107 -13.391 -7.503 1.00 90.69 72 GLU A N 1
ATOM 571 C CA . GLU A 1 72 ? 0.733 -13.067 -7.908 1.00 90.69 72 GLU A CA 1
ATOM 572 C C . GLU A 1 72 ? -0.058 -12.459 -6.747 1.00 90.69 72 GLU A C 1
ATOM 574 O O . GLU A 1 72 ? -0.861 -11.551 -6.963 1.00 90.69 72 GLU A O 1
ATOM 579 N N . ILE A 1 73 ? 0.203 -12.894 -5.510 1.00 93.25 73 ILE A N 1
ATOM 580 C CA . ILE A 1 73 ? -0.440 -12.339 -4.310 1.00 93.25 73 ILE A CA 1
ATOM 581 C C . ILE A 1 73 ? -0.025 -10.883 -4.107 1.00 93.25 73 ILE A C 1
ATOM 583 O O . ILE A 1 73 ? -0.872 -10.023 -3.849 1.00 93.25 73 ILE A O 1
ATOM 587 N N . SER A 1 74 ? 1.268 -10.587 -4.233 1.00 92.88 74 SER A N 1
ATOM 588 C CA . SER A 1 74 ? 1.775 -9.237 -3.999 1.00 92.88 74 SER A CA 1
ATOM 589 C C . SER A 1 74 ? 1.394 -8.248 -5.110 1.00 92.88 74 SER A C 1
ATOM 591 O O . SER A 1 74 ? 1.197 -7.067 -4.820 1.00 92.88 74 SER A O 1
ATOM 593 N N . ASP A 1 75 ? 1.249 -8.722 -6.353 1.00 93.31 75 ASP A N 1
ATOM 594 C CA . ASP A 1 75 ? 0.772 -7.941 -7.509 1.00 93.31 75 ASP A CA 1
ATOM 595 C C . ASP A 1 75 ? -0.770 -7.855 -7.598 1.00 93.31 75 ASP A C 1
ATOM 597 O O . ASP A 1 75 ? -1.297 -7.136 -8.450 1.00 93.31 75 ASP A O 1
ATOM 601 N N . SER A 1 76 ? -1.511 -8.579 -6.750 1.00 95.44 76 SER A N 1
ATOM 602 C CA . SER A 1 76 ? -2.965 -8.733 -6.885 1.00 95.44 76 SER A CA 1
ATOM 603 C C . SER A 1 76 ? -3.754 -7.458 -6.556 1.00 95.44 76 SER A C 1
ATOM 605 O O . SER A 1 76 ? -3.680 -6.896 -5.456 1.00 95.44 76 SER A O 1
ATOM 607 N N . ASP A 1 77 ? -4.624 -7.069 -7.489 1.00 96.19 77 ASP A N 1
ATOM 608 C CA . ASP A 1 77 ? -5.657 -6.040 -7.332 1.00 96.19 77 ASP A CA 1
ATOM 609 C C . ASP A 1 77 ? -6.736 -6.424 -6.312 1.00 96.19 77 ASP A C 1
ATOM 611 O O . ASP A 1 77 ? -7.190 -5.583 -5.534 1.00 96.19 77 ASP A O 1
ATOM 615 N N . ILE A 1 78 ? -7.092 -7.705 -6.237 1.00 96.44 78 ILE A N 1
ATOM 616 C CA . ILE A 1 78 ? -8.015 -8.233 -5.229 1.00 96.44 78 ILE A CA 1
ATOM 617 C C . ILE A 1 78 ? -7.415 -8.069 -3.829 1.00 96.44 78 ILE A C 1
ATOM 619 O O . ILE A 1 78 ? -8.098 -7.578 -2.925 1.00 96.44 78 ILE A O 1
ATOM 623 N N . VAL A 1 79 ? -6.143 -8.437 -3.641 1.00 97.00 79 VAL A N 1
ATOM 624 C CA . VAL A 1 79 ? -5.442 -8.276 -2.355 1.00 97.00 79 VAL A CA 1
ATOM 625 C C . VAL A 1 79 ? -5.297 -6.796 -2.005 1.00 97.00 79 VAL A C 1
ATOM 627 O O . VAL A 1 79 ? -5.545 -6.420 -0.862 1.00 97.00 79 VAL A O 1
ATOM 630 N N . ALA A 1 80 ? -4.986 -5.937 -2.983 1.00 97.69 80 ALA A N 1
ATOM 631 C CA . ALA A 1 80 ? -4.972 -4.483 -2.814 1.00 97.69 80 ALA A CA 1
ATOM 632 C C . ALA A 1 80 ? -6.303 -3.954 -2.270 1.00 97.69 80 ALA A C 1
ATOM 634 O O . ALA A 1 80 ? -6.342 -3.289 -1.237 1.00 97.69 80 ALA A O 1
ATOM 635 N N . ALA A 1 81 ? -7.402 -4.305 -2.936 1.00 97.44 81 ALA A N 1
ATOM 636 C CA . ALA A 1 81 ? -8.735 -3.851 -2.575 1.00 97.44 81 ALA A CA 1
ATOM 637 C C . ALA A 1 81 ? -9.213 -4.426 -1.232 1.00 97.44 81 ALA A C 1
ATOM 639 O O . ALA A 1 81 ? -9.964 -3.774 -0.504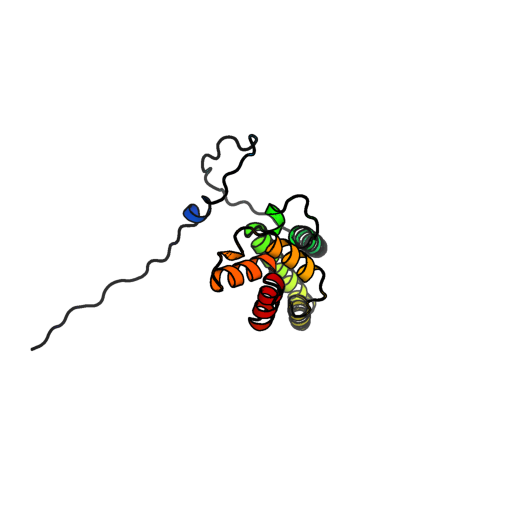 1.00 97.44 81 ALA A O 1
ATOM 640 N N . LEU A 1 82 ? -8.823 -5.657 -0.890 1.00 97.56 82 LEU A N 1
ATOM 641 C CA . LEU A 1 82 ? -9.072 -6.230 0.435 1.00 97.56 82 LEU A CA 1
ATOM 642 C C . LEU A 1 82 ? -8.307 -5.468 1.516 1.00 97.56 82 LEU A C 1
ATOM 644 O O . LEU A 1 82 ? -8.905 -5.107 2.528 1.00 97.56 82 LEU A O 1
ATOM 648 N N . PHE A 1 83 ? -7.030 -5.168 1.280 1.00 98.19 83 PHE A N 1
ATOM 649 C CA . PHE A 1 83 ? -6.215 -4.454 2.250 1.00 98.19 83 PHE A CA 1
ATOM 650 C C . PHE A 1 83 ? -6.719 -3.019 2.467 1.00 98.19 83 PHE A C 1
ATOM 652 O O . PHE A 1 83 ? -6.908 -2.607 3.607 1.00 98.19 83 PHE A O 1
ATOM 659 N N . SER A 1 84 ? -7.054 -2.279 1.405 1.00 98.00 84 SER A N 1
ATOM 660 C CA . SER A 1 84 ? -7.649 -0.940 1.540 1.00 98.00 84 SER A CA 1
ATOM 661 C C . SER A 1 84 ? -8.959 -0.956 2.333 1.00 98.00 84 SER A C 1
ATOM 663 O O . SER A 1 84 ? -9.169 -0.101 3.189 1.00 98.00 84 SER A O 1
ATOM 665 N N . ARG A 1 85 ? -9.834 -1.945 2.101 1.00 97.25 85 ARG A N 1
ATOM 666 C CA . ARG A 1 85 ? -11.080 -2.089 2.874 1.00 97.25 85 ARG A CA 1
ATOM 667 C C . ARG A 1 85 ? -10.820 -2.396 4.343 1.00 97.25 85 ARG A C 1
ATOM 669 O O . ARG A 1 85 ? -11.497 -1.834 5.195 1.00 97.25 85 ARG A O 1
ATOM 676 N N . LEU A 1 86 ? -9.847 -3.260 4.628 1.00 97.69 86 LEU A N 1
ATOM 677 C CA . LEU A 1 86 ? -9.431 -3.546 5.995 1.00 97.69 86 LEU A CA 1
ATOM 678 C C . LEU A 1 86 ? -8.926 -2.281 6.696 1.00 97.69 86 LEU A C 1
ATOM 680 O O . LEU A 1 86 ? -9.352 -2.011 7.813 1.00 97.69 86 LEU A O 1
ATOM 684 N N . MET A 1 87 ? -8.056 -1.503 6.043 1.00 98.06 87 MET A N 1
ATOM 685 C CA . MET A 1 87 ? -7.542 -0.258 6.616 1.00 98.06 87 MET A CA 1
ATOM 686 C C . MET A 1 87 ? -8.666 0.735 6.903 1.00 98.06 87 MET A C 1
ATOM 688 O O . MET A 1 87 ? -8.689 1.312 7.983 1.00 98.06 87 MET A O 1
ATOM 692 N N . ASN A 1 88 ? -9.629 0.890 5.991 1.00 97.06 88 ASN A N 1
ATOM 693 C CA . ASN A 1 88 ? -10.784 1.758 6.224 1.00 97.06 88 ASN A CA 1
ATOM 694 C C . ASN A 1 88 ? -11.600 1.309 7.444 1.00 97.06 88 ASN A C 1
ATOM 696 O O . ASN A 1 88 ? -11.889 2.135 8.302 1.00 97.06 88 ASN A O 1
ATOM 700 N N . ALA A 1 89 ? -11.906 0.012 7.557 1.00 96.31 89 ALA A N 1
ATOM 701 C CA . ALA A 1 89 ? -12.646 -0.525 8.699 1.00 96.31 89 ALA A CA 1
ATOM 702 C C . ALA A 1 89 ? -11.891 -0.325 10.025 1.00 96.31 89 ALA A C 1
ATOM 704 O O . ALA A 1 89 ? -12.486 0.033 11.035 1.00 96.31 89 ALA A O 1
ATOM 705 N N . LEU A 1 90 ? -10.571 -0.522 10.018 1.00 96.88 90 LEU A N 1
ATOM 706 C CA . LEU A 1 90 ? -9.715 -0.316 11.185 1.00 96.88 90 LEU A CA 1
ATOM 707 C C . LEU A 1 90 ? -9.717 1.157 11.623 1.00 96.88 90 LEU A C 1
ATOM 709 O O . LEU A 1 90 ? -9.917 1.447 12.800 1.00 96.88 90 LEU A O 1
ATOM 713 N N . ILE A 1 91 ? -9.561 2.083 10.672 1.00 96.88 91 ILE A N 1
ATOM 714 C CA . ILE A 1 91 ? -9.599 3.528 10.931 1.00 96.88 91 ILE A CA 1
ATOM 715 C C . ILE A 1 91 ? -10.963 3.947 11.478 1.00 96.88 91 ILE A C 1
ATOM 717 O O . ILE A 1 91 ? -11.021 4.732 12.417 1.00 96.88 91 ILE A O 1
ATOM 721 N N . GLU A 1 92 ? -12.058 3.442 10.907 1.00 96.00 92 GLU A N 1
ATOM 722 C CA . GLU A 1 92 ? -13.414 3.723 11.392 1.00 96.00 92 GLU A CA 1
ATOM 723 C C . GLU A 1 92 ? -13.577 3.302 12.857 1.00 96.00 92 GLU A C 1
ATOM 725 O O . GLU A 1 92 ? -13.982 4.124 13.678 1.00 96.00 92 GLU A O 1
ATOM 730 N N . VAL A 1 93 ? -13.162 2.079 13.205 1.00 95.06 93 VAL A N 1
ATOM 731 C CA . VAL A 1 93 ? -13.218 1.573 14.586 1.00 95.06 93 VAL A CA 1
ATOM 732 C C . VAL A 1 93 ? -12.371 2.422 15.538 1.00 95.06 93 VAL A C 1
ATOM 734 O O . VAL A 1 93 ? -12.824 2.756 16.631 1.00 95.06 93 VAL A O 1
ATOM 737 N N . GLU A 1 94 ? -11.149 2.804 15.158 1.00 95.62 94 GLU A N 1
ATOM 738 C CA . GLU A 1 94 ? -10.316 3.633 16.039 1.00 95.62 94 GLU A CA 1
ATOM 739 C C . GLU A 1 94 ? -10.840 5.059 16.191 1.00 95.62 94 GLU A C 1
ATOM 741 O O . GLU A 1 94 ? -10.781 5.611 17.289 1.00 95.62 94 GLU A O 1
ATOM 746 N N . VAL A 1 95 ? -11.403 5.648 15.135 1.00 97.00 95 VAL A N 1
ATOM 747 C CA . VAL A 1 95 ? -12.021 6.978 15.205 1.00 97.00 95 VAL A CA 1
ATOM 748 C C . VAL A 1 95 ? -13.249 6.971 16.113 1.00 97.00 95 VAL A C 1
ATOM 750 O O . VAL A 1 95 ? -13.455 7.930 16.854 1.00 97.00 95 VAL A O 1
ATOM 753 N N . GLU A 1 96 ? -14.041 5.898 16.122 1.00 95.81 96 GLU A N 1
ATOM 754 C CA . GLU A 1 96 ? -15.163 5.763 17.060 1.00 95.81 96 GLU A CA 1
ATOM 755 C C . GLU A 1 96 ? -14.708 5.765 18.529 1.00 95.81 96 GLU A C 1
ATOM 757 O O . GLU A 1 96 ? -15.407 6.298 19.392 1.00 95.81 96 GLU A O 1
ATOM 762 N N . VAL A 1 97 ? -13.531 5.201 18.822 1.00 93.25 97 VAL A N 1
ATOM 763 C CA . VAL A 1 97 ? -13.007 5.062 20.191 1.00 93.25 97 VAL A CA 1
ATOM 764 C C . VAL A 1 97 ? -12.183 6.275 20.633 1.00 93.25 97 VAL A C 1
ATOM 766 O O . VAL A 1 97 ? -12.274 6.696 21.787 1.00 93.25 97 VAL A O 1
ATOM 769 N N . MET A 1 98 ? -11.357 6.822 19.741 1.00 94.88 98 MET A N 1
ATOM 770 C CA . MET A 1 98 ? -10.331 7.828 20.051 1.00 94.88 98 MET A CA 1
ATOM 771 C C . MET A 1 98 ? -10.585 9.189 19.389 1.00 94.88 98 MET A C 1
ATOM 773 O O . MET A 1 98 ? -9.884 10.155 19.684 1.00 94.88 98 MET A O 1
ATOM 777 N N . GLY A 1 99 ? -11.595 9.295 18.524 1.00 95.38 99 GLY A N 1
ATOM 778 C CA . GLY A 1 99 ? -11.942 10.519 17.812 1.00 95.38 99 GLY A CA 1
ATOM 779 C C . GLY A 1 99 ? -11.047 10.813 16.606 1.00 95.38 99 GLY A C 1
ATOM 780 O O . GLY A 1 99 ? -10.269 9.986 16.134 1.00 95.38 99 GLY A O 1
ATOM 781 N N . GLU A 1 100 ? -11.166 12.034 16.085 1.00 95.75 100 GLU A N 1
ATOM 782 C CA . GLU A 1 100 ? -10.571 12.426 14.800 1.00 95.75 100 GLU A CA 1
ATOM 783 C C . GLU A 1 100 ? -9.032 12.475 14.811 1.00 95.75 100 GLU A C 1
ATOM 785 O O . GLU A 1 100 ? -8.406 12.372 13.758 1.00 95.75 100 GLU A O 1
ATOM 790 N N . SER A 1 101 ? -8.400 12.560 15.987 1.00 96.06 101 SER A N 1
ATOM 791 C CA . SER A 1 101 ? -6.939 12.449 16.096 1.00 96.06 101 SER A CA 1
ATOM 792 C C . SER A 1 101 ? -6.428 11.100 15.588 1.00 96.06 101 SER A C 1
ATOM 794 O O . SER A 1 101 ? -5.420 11.072 14.889 1.00 96.06 101 SER A O 1
ATOM 796 N N . ALA A 1 102 ? -7.161 10.004 15.827 1.00 95.75 102 ALA A N 1
ATOM 797 C CA . ALA A 1 102 ? -6.782 8.692 15.302 1.00 95.75 102 ALA A CA 1
ATOM 798 C C . ALA A 1 102 ? -6.802 8.663 13.768 1.00 95.75 102 ALA A C 1
ATOM 800 O O . ALA A 1 102 ? -5.939 8.045 13.146 1.00 95.75 102 ALA A O 1
ATOM 801 N N . ARG A 1 103 ? -7.737 9.382 13.125 1.00 96.06 103 ARG A N 1
ATOM 802 C CA . ARG A 1 103 ? -7.742 9.493 11.660 1.00 96.06 103 ARG A CA 1
ATOM 803 C C . ARG A 1 103 ? -6.473 10.168 11.157 1.00 96.06 103 ARG A C 1
ATOM 805 O O . ARG A 1 103 ? -5.889 9.685 10.189 1.00 96.06 103 ARG A O 1
ATOM 812 N N . ALA A 1 104 ? -6.069 11.267 11.791 1.00 96.69 104 ALA A N 1
ATOM 813 C CA . ALA A 1 104 ? -4.867 11.999 11.407 1.00 96.69 104 ALA A CA 1
ATOM 814 C C . ALA A 1 104 ? -3.610 11.123 11.542 1.00 96.69 104 ALA A C 1
ATOM 816 O O . ALA A 1 104 ? -2.796 11.084 10.619 1.00 96.69 104 ALA A O 1
ATOM 817 N N . ASP A 1 105 ? -3.502 10.354 12.628 1.00 97.25 105 ASP A N 1
ATOM 818 C CA . ASP A 1 105 ? -2.385 9.430 12.853 1.00 97.25 105 ASP A CA 1
ATOM 819 C C . ASP A 1 105 ? -2.331 8.329 11.779 1.00 97.25 105 ASP A C 1
ATOM 821 O O . ASP A 1 105 ? -1.272 8.058 11.203 1.00 97.25 105 ASP A O 1
ATOM 825 N N . TRP A 1 106 ? -3.478 7.740 11.425 1.00 97.25 106 TRP A N 1
ATOM 826 C CA . TRP A 1 106 ? -3.546 6.749 10.349 1.00 97.25 106 TRP A CA 1
ATOM 827 C C . TRP A 1 106 ? -3.269 7.330 8.969 1.00 97.25 106 TRP A C 1
ATOM 829 O O . TRP A 1 106 ? -2.621 6.674 8.157 1.00 97.25 106 TRP A O 1
ATOM 839 N N . GLN A 1 107 ? -3.738 8.544 8.682 1.00 96.56 107 GLN A N 1
ATOM 840 C CA . GLN A 1 107 ? -3.432 9.231 7.428 1.00 96.56 107 GLN A CA 1
ATOM 841 C C . GLN A 1 107 ? -1.933 9.513 7.306 1.00 96.56 107 GLN A C 1
ATOM 843 O O . GLN A 1 107 ? -1.359 9.280 6.242 1.00 96.56 107 GLN A O 1
ATOM 848 N N . ALA A 1 108 ? -1.286 9.934 8.395 1.00 96.75 108 ALA A N 1
ATOM 849 C CA . ALA A 1 108 ? 0.162 10.090 8.434 1.00 96.75 108 ALA A CA 1
ATOM 850 C C . ALA A 1 108 ? 0.869 8.747 8.183 1.00 96.75 108 ALA A C 1
ATOM 852 O O . ALA A 1 108 ? 1.739 8.664 7.323 1.00 96.75 108 ALA A O 1
ATOM 853 N N . TRP A 1 109 ? 0.442 7.664 8.840 1.00 96.81 109 TRP A N 1
ATOM 854 C CA . TRP A 1 109 ? 1.018 6.329 8.631 1.00 96.81 109 TRP A CA 1
ATOM 855 C C . TRP A 1 109 ? 0.812 5.778 7.206 1.00 96.81 109 TRP A C 1
ATOM 857 O O . TRP A 1 109 ? 1.695 5.110 6.648 1.00 96.81 109 TRP A O 1
ATOM 867 N N . LEU A 1 110 ? -0.358 6.045 6.614 1.00 97.75 110 LEU A N 1
ATOM 868 C CA . LEU A 1 110 ? -0.714 5.647 5.250 1.00 97.75 110 LEU A CA 1
ATOM 869 C C . LEU A 1 110 ? -0.033 6.499 4.179 1.00 97.75 110 LEU A C 1
ATOM 871 O O . LEU A 1 110 ? -0.044 6.112 3.012 1.00 97.75 110 LEU A O 1
ATOM 875 N N . THR A 1 111 ? 0.568 7.625 4.542 1.00 97.88 111 THR A N 1
ATOM 876 C CA . THR A 1 111 ? 1.365 8.409 3.604 1.00 97.88 111 THR A CA 1
ATOM 877 C C . THR A 1 111 ? 2.670 7.665 3.311 1.00 97.88 111 THR A C 1
ATOM 879 O O . THR A 1 111 ? 3.366 7.199 4.215 1.00 97.88 111 THR A O 1
ATOM 882 N N . MET A 1 112 ? 2.979 7.491 2.027 1.00 97.44 112 MET A N 1
ATOM 883 C CA . MET A 1 112 ? 4.247 6.932 1.564 1.00 97.44 112 MET A CA 1
ATOM 884 C C . MET A 1 112 ? 5.098 8.055 0.981 1.00 97.44 112 MET A C 1
ATOM 886 O O . MET A 1 112 ? 5.125 8.260 -0.229 1.00 97.44 112 MET A O 1
ATOM 890 N N . ASP A 1 113 ? 5.757 8.785 1.873 1.00 94.69 113 ASP A N 1
ATOM 891 C CA . ASP A 1 113 ? 6.653 9.913 1.596 1.00 94.69 113 ASP A CA 1
ATOM 892 C C . ASP A 1 113 ? 8.121 9.632 1.966 1.00 94.69 113 ASP A C 1
ATOM 894 O O . ASP A 1 113 ? 8.995 10.455 1.694 1.00 94.69 113 ASP A O 1
ATOM 898 N N . ASP A 1 114 ? 8.401 8.458 2.542 1.00 94.62 114 ASP A N 1
ATOM 899 C CA . ASP A 1 114 ? 9.740 8.018 2.932 1.00 94.62 114 ASP A CA 1
ATOM 900 C C . ASP A 1 114 ? 10.214 6.808 2.093 1.00 94.62 114 ASP A C 1
ATOM 902 O O . ASP A 1 114 ? 9.786 5.670 2.336 1.00 94.62 114 ASP A O 1
ATOM 906 N N . PRO A 1 115 ? 11.153 7.015 1.148 1.00 94.75 115 PRO A N 1
ATOM 907 C CA . PRO A 1 115 ? 11.764 5.949 0.351 1.00 94.75 115 PRO A CA 1
ATOM 908 C C . PRO A 1 115 ? 12.578 4.928 1.160 1.00 94.75 115 PRO A C 1
ATOM 910 O O . PRO A 1 115 ? 12.952 3.881 0.629 1.00 94.75 115 PRO A O 1
ATOM 913 N N . MET A 1 116 ? 12.890 5.209 2.431 1.00 95.44 116 MET A N 1
ATOM 914 C CA . MET A 1 116 ? 13.604 4.277 3.311 1.00 95.44 116 MET A CA 1
ATOM 915 C C . MET A 1 116 ? 12.686 3.203 3.906 1.00 95.44 116 MET A C 1
ATOM 917 O O . MET A 1 116 ? 13.171 2.234 4.499 1.00 95.44 116 MET A O 1
ATOM 921 N N . ARG A 1 117 ? 11.363 3.326 3.739 1.00 96.00 117 ARG A N 1
ATOM 922 C CA . ARG A 1 117 ? 10.410 2.310 4.190 1.00 96.00 117 ARG A CA 1
ATOM 923 C C . ARG A 1 117 ? 10.628 0.990 3.452 1.00 96.00 117 ARG A C 1
ATOM 925 O O . ARG A 1 117 ? 10.817 0.946 2.237 1.00 96.00 117 ARG A O 1
ATOM 932 N N . SER A 1 118 ? 10.524 -0.121 4.181 1.00 95.50 118 SER A N 1
ATOM 933 C CA . SER A 1 118 ? 10.672 -1.476 3.626 1.00 95.50 118 SER A CA 1
ATOM 934 C C . SER A 1 118 ? 9.766 -1.736 2.417 1.00 95.50 118 SER A C 1
ATOM 936 O O . SER A 1 118 ? 10.179 -2.372 1.448 1.00 95.50 118 SER A O 1
ATOM 938 N N . GLU A 1 119 ? 8.553 -1.190 2.450 1.00 97.50 119 GLU A N 1
ATOM 939 C CA . GLU A 1 119 ? 7.535 -1.318 1.414 1.00 97.50 119 GLU A CA 1
ATOM 940 C C . GLU A 1 119 ? 7.992 -0.704 0.091 1.00 97.50 119 GLU A C 1
ATOM 942 O O . GLU A 1 119 ? 7.768 -1.302 -0.959 1.00 97.50 119 GLU A O 1
ATOM 947 N N . TRP A 1 120 ? 8.718 0.418 0.143 1.00 97.62 120 TRP A N 1
ATOM 948 C CA . TRP A 1 120 ? 9.315 1.037 -1.039 1.00 97.62 120 TRP A CA 1
ATOM 949 C C . TRP A 1 120 ? 10.282 0.082 -1.729 1.00 97.62 120 TRP A C 1
ATOM 951 O O . TRP A 1 120 ? 10.173 -0.178 -2.927 1.00 97.62 120 TRP A O 1
ATOM 961 N N . SER A 1 121 ? 11.194 -0.510 -0.953 1.00 95.62 121 SER A N 1
ATOM 962 C CA . SER A 1 121 ? 12.178 -1.454 -1.481 1.00 95.62 121 SER A CA 1
ATOM 963 C C . SER A 1 121 ? 11.524 -2.697 -2.097 1.00 95.62 121 SER A C 1
ATOM 965 O O . SER A 1 121 ? 11.930 -3.130 -3.177 1.00 95.62 121 SER A O 1
ATOM 967 N N . ALA A 1 122 ? 10.475 -3.232 -1.460 1.00 96.00 122 ALA A N 1
ATOM 968 C CA . ALA A 1 122 ? 9.748 -4.402 -1.943 1.00 96.00 122 ALA A CA 1
ATOM 969 C C . ALA A 1 122 ? 9.039 -4.114 -3.273 1.00 96.00 122 ALA A C 1
ATOM 971 O O . ALA A 1 122 ? 9.164 -4.881 -4.231 1.00 96.00 122 ALA A O 1
ATOM 972 N N . VAL A 1 123 ? 8.351 -2.973 -3.358 1.00 96.88 123 VAL A N 1
ATOM 973 C CA . VAL A 1 123 ? 7.647 -2.547 -4.571 1.00 96.88 123 VAL A CA 1
ATOM 974 C C . VAL A 1 123 ? 8.632 -2.218 -5.696 1.00 96.88 123 VAL A C 1
ATOM 976 O O . VAL A 1 123 ? 8.404 -2.622 -6.837 1.00 96.88 123 VAL A O 1
ATOM 979 N N . ARG A 1 124 ? 9.775 -1.587 -5.393 1.00 96.00 124 ARG A N 1
ATOM 980 C CA . ARG A 1 124 ? 10.827 -1.291 -6.382 1.00 96.00 124 ARG A CA 1
ATOM 981 C C . ARG A 1 124 ? 11.405 -2.554 -7.006 1.00 96.00 124 ARG A C 1
ATOM 983 O O . ARG A 1 124 ? 11.475 -2.651 -8.229 1.00 96.00 124 ARG A O 1
ATOM 990 N N . LEU A 1 125 ? 11.776 -3.538 -6.185 1.00 93.75 125 LEU A N 1
ATOM 991 C CA . LEU A 1 125 ? 12.286 -4.823 -6.674 1.00 93.75 125 LEU A CA 1
ATOM 992 C C . LEU A 1 125 ? 11.281 -5.512 -7.603 1.00 93.75 125 LEU A C 1
ATOM 994 O O . LEU A 1 125 ? 11.674 -6.117 -8.600 1.00 93.75 125 LEU A O 1
ATOM 998 N N . ARG A 1 126 ? 9.987 -5.400 -7.297 1.00 93.56 126 ARG A N 1
ATOM 999 C CA . ARG A 1 126 ? 8.920 -5.977 -8.114 1.00 93.56 126 ARG A CA 1
ATOM 1000 C C . ARG A 1 126 ? 8.758 -5.253 -9.445 1.00 93.56 126 ARG A C 1
ATOM 1002 O O . ARG A 1 126 ? 8.763 -5.899 -10.492 1.00 93.56 126 ARG A O 1
ATOM 1009 N N . ALA A 1 127 ? 8.708 -3.923 -9.419 1.00 95.31 127 ALA A N 1
ATOM 1010 C CA . ALA A 1 127 ? 8.637 -3.097 -10.620 1.00 95.31 127 ALA A CA 1
ATOM 1011 C C . ALA A 1 127 ? 9.824 -3.361 -11.566 1.00 95.31 127 ALA A C 1
ATOM 1013 O O . ALA A 1 127 ? 9.620 -3.587 -12.756 1.00 95.31 127 ALA A O 1
ATOM 1014 N N . GLN A 1 128 ? 11.045 -3.473 -11.030 1.00 94.19 128 GLN A N 1
ATOM 1015 C CA . GLN A 1 128 ? 12.252 -3.804 -11.803 1.00 94.19 128 GLN A CA 1
ATOM 1016 C C . GLN A 1 128 ? 12.193 -5.188 -12.473 1.00 94.19 128 GLN A C 1
ATOM 1018 O O . GLN A 1 128 ? 12.792 -5.399 -13.527 1.00 94.19 128 GLN A O 1
ATOM 1023 N N . ARG A 1 129 ? 11.468 -6.149 -11.889 1.00 92.56 129 ARG A N 1
ATOM 1024 C CA . ARG A 1 129 ? 11.281 -7.499 -12.455 1.00 92.56 129 ARG A CA 1
ATOM 1025 C C . ARG A 1 129 ? 10.111 -7.578 -13.438 1.00 92.56 129 ARG A C 1
ATOM 1027 O O . ARG A 1 129 ? 9.960 -8.586 -14.139 1.00 92.56 129 ARG A O 1
ATOM 1034 N N . LYS A 1 130 ? 9.274 -6.541 -13.519 1.00 94.19 130 LYS A N 1
ATOM 1035 C CA . LYS A 1 130 ? 8.083 -6.529 -14.367 1.00 94.19 130 LYS A CA 1
ATOM 1036 C C . LYS A 1 130 ? 8.485 -6.411 -15.837 1.00 94.19 130 LYS A C 1
ATOM 1038 O O . LYS A 1 130 ? 8.809 -5.338 -16.333 1.00 94.19 130 LYS A O 1
ATOM 1043 N N . LYS A 1 131 ? 8.383 -7.518 -16.579 1.00 94.50 131 LYS A N 1
ATOM 1044 C CA . LYS A 1 131 ? 8.760 -7.591 -18.009 1.00 94.50 131 LYS A CA 1
ATOM 1045 C C . LYS A 1 131 ? 8.077 -6.544 -18.894 1.00 94.50 131 LYS A C 1
ATOM 1047 O O . LYS A 1 131 ? 8.635 -6.151 -19.910 1.00 94.50 131 LYS A O 1
ATOM 1052 N N . THR A 1 132 ? 6.867 -6.123 -18.533 1.00 95.44 132 THR A N 1
ATOM 1053 C CA . THR A 1 132 ? 6.087 -5.132 -19.285 1.00 95.44 132 THR A CA 1
ATOM 1054 C C . THR A 1 132 ? 6.419 -3.687 -18.917 1.00 95.44 132 THR A C 1
ATOM 1056 O O . THR A 1 132 ? 5.972 -2.791 -19.619 1.00 95.44 132 THR A O 1
ATOM 1059 N N . TRP A 1 133 ? 7.209 -3.433 -17.867 1.00 96.44 133 TRP A N 1
ATOM 1060 C CA . TRP A 1 133 ? 7.554 -2.077 -17.423 1.00 96.44 133 TRP A CA 1
ATOM 1061 C C . TRP A 1 133 ? 8.130 -1.173 -18.530 1.00 96.44 133 TRP A C 1
ATOM 1063 O O . TRP A 1 133 ? 7.670 -0.033 -18.662 1.00 96.44 133 TRP A O 1
ATOM 1073 N N . PRO A 1 134 ? 9.066 -1.642 -19.386 1.00 95.81 134 PRO A N 1
ATOM 1074 C CA . PRO A 1 134 ? 9.664 -0.784 -20.412 1.00 95.81 134 PRO A CA 1
ATOM 1075 C C . PRO A 1 134 ? 8.674 -0.329 -21.489 1.00 95.81 134 PRO A C 1
ATOM 1077 O O . PRO A 1 134 ? 8.910 0.684 -22.137 1.00 95.81 134 PRO A O 1
ATOM 1080 N N . VAL A 1 135 ? 7.578 -1.070 -21.682 1.00 96.81 135 VAL A N 1
ATOM 1081 C CA . VAL A 1 135 ? 6.568 -0.792 -22.716 1.00 96.81 135 VAL A CA 1
ATOM 1082 C C . VAL A 1 135 ? 5.289 -0.166 -22.161 1.00 96.81 135 VAL A C 1
ATOM 1084 O O . VAL A 1 135 ? 4.417 0.197 -22.944 1.00 96.81 135 VAL A O 1
ATOM 1087 N N . MET A 1 136 ? 5.165 -0.046 -20.837 1.00 97.56 136 MET A N 1
ATOM 1088 C CA . MET A 1 136 ? 4.068 0.682 -20.203 1.00 97.56 136 MET A CA 1
ATOM 1089 C C . MET A 1 136 ? 4.194 2.179 -20.490 1.00 97.56 136 MET A C 1
ATOM 1091 O O . MET A 1 136 ? 5.281 2.751 -20.400 1.00 97.56 136 MET A O 1
ATOM 1095 N N . SER A 1 137 ? 3.067 2.810 -20.797 1.00 97.25 137 SER A N 1
ATOM 1096 C CA . SER A 1 137 ? 2.931 4.265 -20.792 1.00 97.25 137 SER A CA 1
ATOM 1097 C C . SER A 1 137 ? 3.061 4.829 -19.374 1.00 97.25 137 SER A C 1
ATOM 1099 O O . SER A 1 137 ? 2.871 4.116 -18.388 1.00 97.25 137 SER A O 1
ATOM 1101 N N . ASP A 1 138 ? 3.322 6.130 -19.254 1.00 95.88 138 ASP A N 1
ATOM 1102 C CA . ASP A 1 138 ? 3.429 6.789 -17.944 1.00 95.88 138 ASP A CA 1
ATOM 1103 C C . ASP A 1 138 ? 2.134 6.673 -17.131 1.00 95.88 138 ASP A C 1
ATOM 1105 O O . ASP A 1 138 ? 2.165 6.461 -15.922 1.00 95.88 138 ASP A O 1
ATOM 1109 N N . MET A 1 139 ? 0.978 6.723 -17.801 1.00 96.75 139 MET A N 1
ATOM 1110 C CA . MET A 1 139 ? -0.319 6.506 -17.161 1.00 96.75 139 MET A CA 1
ATOM 1111 C C . MET A 1 139 ? -0.433 5.088 -16.585 1.00 96.75 139 MET A C 1
ATOM 1113 O O . MET A 1 139 ? -0.797 4.934 -15.422 1.00 96.75 139 MET A O 1
ATOM 1117 N N . GLU A 1 140 ? -0.07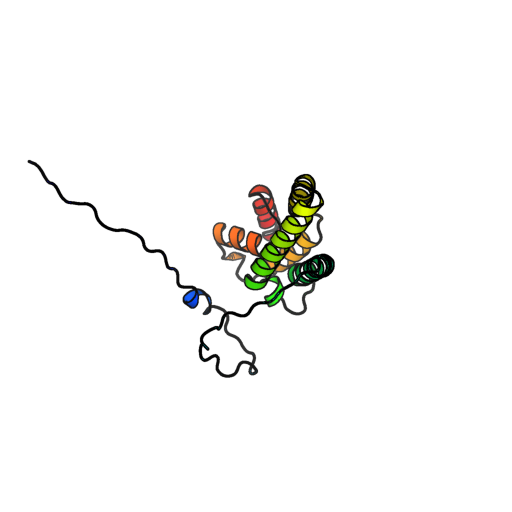1 4.062 -17.362 1.00 97.88 140 GLU A N 1
ATOM 1118 C CA . GLU A 1 140 ? -0.095 2.666 -16.902 1.00 97.88 140 GLU A CA 1
ATOM 1119 C C . GLU A 1 140 ? 0.905 2.424 -15.766 1.00 97.88 140 GLU A C 1
ATOM 1121 O O . GLU A 1 140 ? 0.587 1.707 -14.818 1.00 97.88 140 GLU A O 1
ATOM 1126 N N . ARG A 1 141 ? 2.094 3.043 -15.816 1.00 97.69 141 ARG A N 1
ATOM 1127 C CA . ARG A 1 141 ? 3.066 2.982 -14.713 1.00 97.69 141 ARG A CA 1
ATOM 1128 C C . ARG A 1 141 ? 2.502 3.624 -13.456 1.00 97.69 141 ARG A C 1
ATOM 1130 O O . ARG A 1 141 ? 2.568 3.009 -12.399 1.00 97.69 141 ARG A O 1
ATOM 1137 N N . ASN A 1 142 ? 1.897 4.804 -13.562 1.00 97.69 142 ASN A N 1
ATOM 1138 C CA . ASN A 1 142 ? 1.306 5.492 -12.417 1.00 97.69 142 ASN A CA 1
ATOM 1139 C C . ASN A 1 142 ? 0.183 4.666 -11.778 1.00 97.69 142 ASN A C 1
ATOM 1141 O O . ASN A 1 142 ? 0.138 4.527 -10.555 1.00 97.69 142 ASN A O 1
ATOM 1145 N N . GLU A 1 143 ? -0.705 4.083 -12.584 1.00 97.31 143 GLU A N 1
ATOM 1146 C CA . GLU A 1 143 ? -1.756 3.185 -12.094 1.00 97.31 143 GLU A CA 1
ATOM 1147 C C . GLU A 1 143 ? -1.171 1.933 -11.432 1.00 97.31 143 GLU A C 1
ATOM 1149 O O . GLU A 1 143 ? -1.601 1.546 -10.342 1.00 97.31 143 GLU A O 1
ATOM 1154 N N . TYR A 1 144 ? -0.149 1.334 -12.044 1.00 97.25 144 TYR A N 1
ATOM 1155 C CA . TYR A 1 144 ? 0.512 0.153 -11.505 1.00 97.25 144 TYR A CA 1
ATOM 1156 C C . TYR A 1 144 ? 1.235 0.450 -10.184 1.00 97.25 144 TYR A C 1
ATOM 1158 O O . TYR A 1 144 ? 1.071 -0.295 -9.223 1.00 97.25 144 TYR A O 1
ATOM 1166 N N . VAL A 1 145 ? 1.952 1.571 -10.075 1.00 97.94 145 VAL A N 1
ATOM 1167 C CA . VAL A 1 145 ? 2.601 2.004 -8.826 1.00 97.94 145 VAL A CA 1
ATOM 1168 C C . VAL A 1 145 ? 1.565 2.177 -7.715 1.00 97.94 145 VAL A C 1
ATOM 1170 O O . VAL A 1 145 ? 1.746 1.641 -6.622 1.00 97.94 145 VAL A O 1
ATOM 1173 N N . ARG A 1 146 ? 0.430 2.832 -7.994 1.00 97.94 146 ARG A N 1
ATOM 1174 C CA . ARG A 1 146 ? -0.666 2.977 -7.017 1.00 97.94 146 ARG A CA 1
ATOM 1175 C C . ARG A 1 146 ? -1.228 1.633 -6.568 1.00 97.94 146 ARG A C 1
ATOM 1177 O O . ARG A 1 146 ? -1.505 1.449 -5.384 1.00 97.94 146 ARG A O 1
ATOM 1184 N N . LEU A 1 147 ? -1.375 0.690 -7.493 1.00 97.25 147 LEU A N 1
ATOM 1185 C CA . LEU A 1 147 ? -1.806 -0.669 -7.181 1.00 97.25 147 LEU A CA 1
ATOM 1186 C C . LEU A 1 147 ? -0.807 -1.387 -6.256 1.00 97.25 147 LEU A C 1
ATOM 1188 O O . LEU A 1 147 ? -1.217 -2.005 -5.265 1.00 97.25 147 LEU A O 1
ATOM 1192 N N . LEU A 1 148 ? 0.489 -1.304 -6.563 1.00 96.81 148 LEU A N 1
ATOM 1193 C CA . LEU A 1 148 ? 1.536 -1.964 -5.783 1.00 96.81 148 LEU A CA 1
ATOM 1194 C C . LEU A 1 148 ? 1.645 -1.393 -4.369 1.00 96.81 148 LEU A C 1
ATOM 1196 O O . LEU A 1 148 ? 1.764 -2.157 -3.413 1.00 96.81 148 LEU A O 1
ATOM 1200 N N . PHE A 1 149 ? 1.551 -0.070 -4.230 1.00 98.12 149 PHE A N 1
ATOM 1201 C CA . PHE A 1 149 ? 1.636 0.598 -2.935 1.00 98.12 149 PHE A CA 1
ATOM 1202 C C . PHE A 1 149 ? 0.340 0.572 -2.128 1.00 98.12 149 PHE A C 1
ATOM 1204 O O . PHE A 1 149 ? 0.395 0.838 -0.931 1.00 98.12 149 PHE A O 1
ATOM 1211 N N . ALA A 1 150 ? -0.810 0.216 -2.710 1.00 97.44 150 ALA A N 1
ATOM 1212 C CA . ALA A 1 150 ? -2.059 0.132 -1.957 1.00 97.44 150 ALA A CA 1
ATOM 1213 C C . ALA A 1 150 ? -1.879 -0.731 -0.686 1.00 97.44 150 ALA A C 1
ATOM 1215 O O . ALA A 1 150 ? -1.423 -1.880 -0.795 1.00 97.44 150 ALA A O 1
ATOM 1216 N N . PRO A 1 151 ? -2.235 -0.199 0.502 1.00 97.94 151 PRO A N 1
ATOM 1217 C CA . PRO A 1 151 ? -3.183 0.893 0.736 1.00 97.94 151 PRO A CA 1
ATOM 1218 C C . PRO A 1 151 ? -2.532 2.271 0.928 1.00 97.94 151 PRO A C 1
ATOM 1220 O O . PRO A 1 151 ? -3.240 3.221 1.252 1.00 97.94 151 PRO A O 1
ATOM 1223 N N . PHE A 1 152 ? -1.213 2.387 0.772 1.00 98.38 152 PHE A N 1
ATOM 1224 C CA . PHE A 1 152 ? -0.516 3.649 0.955 1.00 98.38 152 PHE A CA 1
ATOM 1225 C C . PHE A 1 152 ? -0.904 4.689 -0.095 1.00 98.38 152 PHE A C 1
ATOM 1227 O O . PHE A 1 152 ? -1.229 4.375 -1.243 1.00 98.38 152 PHE A O 1
ATOM 1234 N N . ILE A 1 153 ? -0.845 5.948 0.326 1.00 96.75 153 ILE A N 1
ATOM 1235 C CA . ILE A 1 153 ? -1.170 7.118 -0.473 1.00 96.75 153 ILE A CA 1
ATOM 1236 C C . ILE A 1 153 ? 0.139 7.787 -0.881 1.00 96.75 153 ILE A C 1
ATOM 1238 O O . ILE A 1 153 ? 0.992 8.078 -0.045 1.00 96.75 153 ILE A O 1
ATOM 1242 N N . MET A 1 154 ? 0.266 8.040 -2.180 1.00 97.06 154 MET A N 1
ATOM 1243 C CA . MET A 1 154 ? 1.401 8.732 -2.786 1.00 97.06 154 MET A CA 1
ATOM 1244 C C . MET A 1 154 ? 0.893 9.922 -3.591 1.00 97.06 154 MET A C 1
ATOM 1246 O O . MET A 1 154 ? -0.047 9.780 -4.392 1.00 97.06 154 MET A O 1
ATOM 1250 N N . SER A 1 155 ? 1.529 11.078 -3.423 1.00 97.19 155 SER A N 1
ATOM 1251 C CA . SER A 1 155 ? 1.352 12.195 -4.344 1.00 97.19 155 SER A CA 1
ATOM 1252 C C . SER A 1 155 ? 2.021 11.879 -5.683 1.00 97.19 155 SER A C 1
ATOM 1254 O O . SER A 1 155 ? 2.739 10.888 -5.844 1.00 97.19 155 SER A O 1
ATOM 1256 N N . GLN A 1 156 ? 1.767 12.721 -6.683 1.00 97.19 156 GLN A N 1
ATOM 1257 C CA . GLN A 1 156 ? 2.403 12.550 -7.986 1.00 97.19 156 GLN A CA 1
ATOM 1258 C C . GLN A 1 156 ? 3.930 12.672 -7.892 1.00 97.19 156 GLN A C 1
ATOM 1260 O O . GLN A 1 156 ? 4.634 11.925 -8.557 1.00 97.19 156 GLN A O 1
ATOM 1265 N N . LYS A 1 157 ? 4.437 13.525 -6.994 1.00 97.50 157 LYS A N 1
ATOM 1266 C CA . LYS A 1 157 ? 5.874 13.714 -6.784 1.00 97.50 157 LYS A CA 1
ATOM 1267 C C . LYS A 1 157 ? 6.565 12.422 -6.338 1.00 97.50 157 LYS A C 1
ATOM 1269 O O . LYS A 1 157 ? 7.620 12.093 -6.871 1.00 97.50 157 LYS A O 1
ATOM 1274 N N . GLU A 1 158 ? 5.991 11.692 -5.379 1.00 98.19 158 GLU A N 1
ATOM 1275 C CA . GLU A 1 158 ? 6.598 10.437 -4.911 1.00 98.19 158 GLU A CA 1
ATOM 1276 C C . GLU A 1 158 ? 6.521 9.336 -5.974 1.00 98.19 158 GLU A C 1
ATOM 1278 O O . GLU A 1 158 ? 7.408 8.491 -6.051 1.00 98.19 158 GLU A O 1
ATOM 1283 N N . ILE A 1 159 ? 5.494 9.350 -6.826 1.00 98.19 159 ILE A N 1
ATOM 1284 C CA . ILE A 1 159 ? 5.402 8.403 -7.944 1.00 98.19 159 ILE A CA 1
ATOM 1285 C C . ILE A 1 159 ? 6.446 8.700 -9.002 1.00 98.19 159 ILE A C 1
ATOM 1287 O O . ILE A 1 159 ? 7.111 7.774 -9.450 1.00 98.19 159 ILE A O 1
ATOM 1291 N N . ASP A 1 160 ? 6.612 9.966 -9.380 1.00 97.50 160 ASP A N 1
ATOM 1292 C CA . ASP A 1 160 ? 7.612 10.367 -10.366 1.00 97.50 160 ASP A CA 1
ATOM 1293 C C . ASP A 1 160 ? 9.018 9.989 -9.873 1.00 97.50 160 ASP A C 1
ATOM 1295 O O . ASP A 1 160 ? 9.803 9.409 -10.623 1.00 97.50 160 ASP A O 1
ATOM 1299 N N . GLN A 1 161 ? 9.300 10.214 -8.581 1.00 97.50 161 GLN A N 1
ATOM 1300 C CA . GLN A 1 161 ? 10.528 9.739 -7.943 1.00 97.50 161 GLN A CA 1
ATOM 1301 C C . GLN A 1 161 ? 10.674 8.216 -8.063 1.00 97.50 161 GLN A C 1
ATOM 1303 O O . GLN A 1 161 ? 11.712 7.727 -8.505 1.00 97.50 161 GLN A O 1
ATOM 1308 N N . PHE A 1 162 ? 9.645 7.460 -7.675 1.00 98.19 162 PHE A N 1
ATOM 1309 C CA . PHE A 1 162 ? 9.681 6.002 -7.724 1.00 98.19 162 PHE A CA 1
ATOM 1310 C C . PHE A 1 162 ? 9.911 5.477 -9.150 1.00 98.19 162 PHE A C 1
ATOM 1312 O O . PHE A 1 162 ? 10.710 4.564 -9.356 1.00 98.19 162 PHE A O 1
ATOM 1319 N N . VAL A 1 163 ? 9.229 6.049 -10.146 1.00 97.75 163 VAL A N 1
ATOM 1320 C CA . VAL A 1 163 ? 9.374 5.665 -11.557 1.00 97.75 163 VAL A CA 1
ATOM 1321 C C . VAL A 1 163 ? 10.794 5.946 -12.051 1.00 97.75 163 VAL A C 1
ATOM 1323 O O . VAL A 1 163 ? 11.378 5.066 -12.685 1.00 97.75 163 VAL A O 1
ATOM 1326 N N . GLY A 1 164 ? 11.371 7.103 -11.704 1.00 96.88 164 GLY A N 1
ATOM 1327 C CA . GLY A 1 164 ? 12.769 7.426 -12.004 1.00 96.88 164 GLY A CA 1
ATOM 1328 C C . GLY A 1 164 ? 13.741 6.396 -11.419 1.00 96.88 164 GLY A C 1
ATOM 1329 O O . GLY A 1 164 ? 14.560 5.829 -12.142 1.00 96.88 164 GLY A O 1
ATOM 1330 N N . GLU A 1 165 ? 13.565 6.028 -10.144 1.00 96.38 165 GLU A N 1
ATOM 1331 C CA . GLU A 1 165 ? 14.390 5.000 -9.490 1.00 96.38 165 GLU A CA 1
ATOM 1332 C C . GLU A 1 165 ? 14.308 3.625 -10.177 1.00 96.38 165 GLU A C 1
ATOM 1334 O O . GLU A 1 165 ? 15.300 2.892 -10.232 1.00 96.38 165 GLU A O 1
ATOM 1339 N N . VAL A 1 166 ? 13.134 3.235 -10.686 1.00 96.56 166 VAL A N 1
ATOM 1340 C CA . VAL A 1 166 ? 12.966 1.961 -11.408 1.00 96.56 166 VAL A CA 1
ATOM 1341 C C . VAL A 1 166 ? 13.600 2.021 -12.799 1.00 96.56 166 VAL A C 1
ATOM 1343 O O . VAL A 1 166 ? 14.185 1.027 -13.233 1.00 96.56 166 VAL A O 1
ATOM 1346 N N . ASN A 1 167 ? 13.519 3.166 -13.479 1.00 93.44 167 ASN A N 1
ATOM 1347 C CA . ASN A 1 167 ? 14.150 3.386 -14.782 1.00 93.44 167 ASN A CA 1
ATOM 1348 C C . ASN A 1 167 ? 15.682 3.518 -14.695 1.00 93.44 167 ASN A C 1
ATOM 1350 O O . ASN A 1 167 ? 16.362 3.329 -15.705 1.00 93.44 167 ASN A O 1
ATOM 1354 N N . GLY A 1 168 ? 16.223 3.789 -13.502 1.00 87.50 168 GLY A N 1
ATOM 1355 C CA . GLY A 1 168 ? 17.648 4.046 -13.284 1.00 87.50 168 GLY A CA 1
ATOM 1356 C C . GLY A 1 168 ? 18.063 5.483 -13.611 1.00 87.50 168 GLY A C 1
ATOM 1357 O O . GLY A 1 168 ? 19.199 5.693 -14.037 1.00 87.50 168 GLY A O 1
ATOM 1358 N N . GLU A 1 169 ? 17.134 6.431 -13.454 1.00 66.69 169 GLU A N 1
ATOM 1359 C CA . GLU A 1 169 ? 17.307 7.878 -13.666 1.00 66.69 169 GLU A CA 1
ATOM 1360 C C . GLU A 1 169 ? 17.771 8.615 -12.400 1.00 66.69 169 GLU A C 1
ATOM 1362 O O . GLU A 1 169 ? 17.420 8.179 -11.277 1.00 66.69 169 GLU A O 1
#

pLDDT: mean 82.86, std 23.17, range [27.38, 98.38]

Foldseek 3Di:
DDDDDDDDDDDDDDPDPVVVPPPDDDPDPPDPDPPVDPDDDDDDDDDDLVVLVVVLVVLCCQQLPLDDPDVCSNQDLVSLVVNLVSLVVNLVVVCVVPNPVSVVVSLVVLEDPDCVDSSNNSLLSSLLVPPCNVVDDPVRQLVSSPSSSGPHDYDPVVSVVSNCVSVVD